Protein AF-A0A3J4MCP0-F1 (afdb_monomer_lite)

Organism: Salmonella enterica (NCBI:txid28901)

pLDDT: mean 71.54, std 6.24, range [55.0, 83.56]

Radius of gyration: 11.49 Å; chains: 1; bounding box: 20×29×25 Å

Foldseek 3Di:
DPLLVVLCVVCVVVCVVPDPLVSVLVSLQVVLVVVPQDPDLQSSLVSRDDDDDSVVSSVSNVVD

Secondary structure (DSSP, 8-state):
--HHHHHHHHSHHHHTTS-HHHHHHHHHHHHHHHTT--S-HHHHHHHS-SSS-HHHHHHHHHT-

Sequence (64 aa):
MPARQVCQNFFRDALAPLHKYRQNALLDATIALINGASLTLTSIGRYLPGTAQVKNKIKRVDRL

Structure (mmCIF, N/CA/C/O backbone):
data_AF-A0A3J4MCP0-F1
#
_entry.id   AF-A0A3J4MCP0-F1
#
loop_
_atom_site.group_PDB
_atom_site.id
_atom_site.type_symbol
_atom_site.label_atom_id
_atom_site.label_alt_id
_atom_site.label_comp_id
_atom_site.label_asym_id
_atom_site.label_entity_id
_atom_site.label_seq_id
_atom_site.pdbx_PDB_ins_code
_atom_site.Cartn_x
_atom_site.Cartn_y
_atom_site.Cartn_z
_atom_site.occupancy
_atom_site.B_iso_or_equiv
_atom_site.auth_seq_id
_atom_site.auth_comp_id
_atom_site.auth_asym_id
_atom_site.auth_atom_id
_atom_site.pdbx_PDB_model_num
ATOM 1 N N . MET A 1 1 ? 1.170 -12.447 10.309 1.00 55.00 1 MET A N 1
ATOM 2 C CA . MET A 1 1 ? 1.450 -12.552 8.858 1.00 55.00 1 MET A CA 1
ATOM 3 C C . MET A 1 1 ? 2.052 -11.239 8.370 1.00 55.00 1 MET A C 1
ATOM 5 O O . MET A 1 1 ? 1.479 -10.201 8.686 1.00 55.00 1 MET A O 1
ATOM 9 N N . PRO A 1 2 ? 3.181 -11.226 7.642 1.00 69.81 2 PRO A N 1
ATOM 10 C CA . PRO A 1 2 ? 3.735 -9.993 7.090 1.00 69.81 2 PRO A CA 1
ATOM 11 C C . PRO A 1 2 ? 2.893 -9.568 5.879 1.00 69.81 2 PRO A C 1
ATOM 13 O O . PRO A 1 2 ? 3.196 -9.930 4.745 1.00 69.81 2 PRO A O 1
ATOM 16 N N . ALA A 1 3 ? 1.826 -8.796 6.117 1.00 65.88 3 ALA A N 1
ATOM 17 C CA . ALA A 1 3 ? 0.917 -8.278 5.082 1.00 65.88 3 ALA A CA 1
ATOM 18 C C . ALA A 1 3 ? 1.672 -7.637 3.901 1.00 65.88 3 ALA A C 1
ATOM 20 O O . ALA A 1 3 ? 1.263 -7.749 2.749 1.00 65.88 3 ALA A O 1
ATOM 21 N N . ARG A 1 4 ? 2.843 -7.056 4.186 1.00 67.12 4 ARG A N 1
ATOM 22 C CA . ARG A 1 4 ? 3.764 -6.501 3.195 1.00 67.12 4 ARG A CA 1
ATOM 23 C C . ARG A 1 4 ? 4.284 -7.522 2.187 1.00 67.12 4 ARG A C 1
ATOM 25 O O . ARG A 1 4 ? 4.273 -7.228 1.001 1.00 67.12 4 ARG A O 1
ATOM 32 N N . GLN A 1 5 ? 4.722 -8.699 2.630 1.00 67.31 5 GLN A N 1
ATOM 33 C CA . GLN A 1 5 ? 5.243 -9.731 1.724 1.00 67.31 5 GLN A CA 1
ATOM 34 C C . GLN A 1 5 ? 4.130 -10.329 0.865 1.00 67.31 5 GLN A C 1
ATOM 36 O O . GLN A 1 5 ? 4.340 -10.570 -0.319 1.00 67.31 5 GLN A O 1
ATOM 41 N N . VAL A 1 6 ? 2.935 -10.506 1.434 1.00 71.00 6 VAL A N 1
ATOM 42 C CA . VAL A 1 6 ? 1.771 -11.003 0.686 1.00 71.00 6 VAL A CA 1
ATOM 43 C C . VAL A 1 6 ? 1.373 -10.008 -0.404 1.00 71.00 6 VAL A C 1
ATOM 45 O O . VAL A 1 6 ? 1.285 -10.393 -1.565 1.00 71.00 6 VAL A O 1
ATOM 48 N N . CYS A 1 7 ? 1.231 -8.721 -0.066 1.00 68.62 7 CYS A N 1
ATOM 49 C CA . CYS A 1 7 ? 0.921 -7.686 -1.054 1.00 68.62 7 CYS A CA 1
ATOM 50 C C . CYS A 1 7 ? 2.029 -7.581 -2.111 1.00 68.62 7 CYS A C 1
ATOM 52 O O . CYS A 1 7 ? 1.747 -7.510 -3.301 1.00 68.62 7 CYS A O 1
ATOM 54 N N . GLN A 1 8 ? 3.296 -7.618 -1.698 1.00 71.12 8 GLN A N 1
ATOM 55 C CA . GLN A 1 8 ? 4.416 -7.509 -2.625 1.00 71.12 8 GLN A CA 1
ATOM 56 C C . GLN A 1 8 ? 4.470 -8.673 -3.617 1.00 71.12 8 GLN A C 1
ATOM 58 O O . GLN A 1 8 ? 4.777 -8.433 -4.776 1.00 71.12 8 GLN A O 1
ATOM 63 N N . ASN A 1 9 ? 4.143 -9.896 -3.195 1.00 71.38 9 ASN A N 1
ATOM 64 C CA . ASN A 1 9 ? 4.110 -11.061 -4.077 1.00 71.38 9 ASN A CA 1
ATOM 65 C C . ASN A 1 9 ? 2.891 -11.050 -5.010 1.00 71.38 9 ASN A C 1
ATOM 67 O O . ASN A 1 9 ? 3.049 -11.320 -6.194 1.00 71.38 9 ASN A O 1
ATOM 71 N N . PHE A 1 10 ? 1.704 -10.692 -4.507 1.00 70.38 10 PHE A N 1
ATOM 72 C CA . PHE A 1 10 ? 0.477 -10.638 -5.314 1.00 70.38 10 PHE A CA 1
ATOM 73 C C . PHE A 1 10 ? 0.491 -9.516 -6.350 1.00 70.38 10 PHE A C 1
ATOM 75 O O . PHE A 1 10 ? 0.087 -9.712 -7.491 1.00 70.38 10 PHE A O 1
ATOM 82 N N . PHE A 1 11 ? 0.961 -8.331 -5.963 1.00 69.00 11 PHE A N 1
ATOM 83 C CA . PHE A 1 11 ? 0.978 -7.180 -6.857 1.00 69.00 11 PHE A CA 1
ATOM 84 C C . PHE A 1 11 ? 2.247 -7.100 -7.705 1.00 69.00 11 PHE A C 1
ATOM 86 O O . PHE A 1 11 ? 2.338 -6.198 -8.528 1.00 69.00 11 PHE A O 1
ATOM 93 N N . ARG A 1 12 ? 3.216 -8.014 -7.549 1.00 69.12 12 ARG A N 1
ATOM 94 C CA . ARG A 1 12 ? 4.510 -7.968 -8.252 1.00 69.12 12 ARG A CA 1
ATOM 95 C C . ARG A 1 12 ? 4.357 -7.851 -9.766 1.00 69.12 12 ARG A C 1
ATOM 97 O O . ARG A 1 12 ? 4.978 -6.980 -10.369 1.00 69.12 12 ARG A O 1
ATOM 104 N N . ASP A 1 13 ? 3.519 -8.697 -10.353 1.00 66.56 13 ASP A N 1
ATOM 105 C CA . ASP A 1 13 ? 3.355 -8.765 -11.806 1.00 66.56 13 ASP A CA 1
ATOM 106 C C . ASP A 1 13 ? 2.447 -7.639 -12.325 1.00 66.56 13 ASP A C 1
ATOM 108 O O . ASP A 1 13 ? 2.697 -7.078 -13.388 1.00 66.56 13 ASP A O 1
ATOM 112 N N . ALA A 1 14 ? 1.458 -7.218 -11.527 1.00 66.06 14 ALA A N 1
ATOM 113 C CA . ALA A 1 14 ? 0.586 -6.082 -11.843 1.00 66.06 14 ALA A CA 1
ATOM 114 C C . ALA A 1 14 ? 1.300 -4.719 -11.722 1.00 66.06 14 ALA A C 1
ATOM 116 O O . ALA A 1 14 ? 0.980 -3.772 -12.437 1.00 66.06 14 ALA A O 1
ATOM 117 N N . LEU A 1 15 ? 2.276 -4.611 -10.816 1.00 64.06 15 LEU A N 1
ATOM 118 C CA . LEU A 1 15 ? 3.066 -3.405 -10.561 1.00 64.06 15 LEU A CA 1
ATOM 119 C C . LEU A 1 15 ? 4.351 -3.345 -11.395 1.00 64.06 15 LEU A C 1
ATOM 121 O O . LEU A 1 15 ? 4.984 -2.292 -11.410 1.00 64.06 15 LEU A O 1
ATOM 125 N N . ALA A 1 16 ? 4.731 -4.416 -12.099 1.00 64.56 16 ALA A N 1
ATOM 126 C CA . ALA A 1 16 ? 5.957 -4.507 -12.895 1.00 64.56 16 ALA A CA 1
ATOM 127 C C . ALA A 1 16 ? 6.231 -3.308 -13.835 1.00 64.56 16 ALA A C 1
ATOM 129 O O . ALA A 1 16 ? 7.386 -2.877 -13.885 1.00 64.56 16 ALA A O 1
ATOM 130 N N . PRO A 1 17 ? 5.238 -2.704 -14.527 1.00 72.69 17 PRO A N 1
ATOM 131 C CA . PRO A 1 17 ? 5.490 -1.533 -15.375 1.00 72.69 17 PRO A CA 1
ATOM 132 C C . PRO A 1 17 ? 5.575 -0.206 -14.599 1.00 72.69 17 PRO A C 1
ATOM 134 O O . PRO A 1 17 ? 5.941 0.824 -15.165 1.00 72.69 17 PRO A O 1
ATOM 137 N N . LEU A 1 18 ? 5.221 -0.183 -13.311 1.00 66.94 18 LEU A N 1
ATOM 138 C CA . LEU A 1 18 ? 5.179 1.039 -12.511 1.00 66.94 18 LEU A CA 1
ATOM 139 C C . LEU A 1 18 ? 6.538 1.350 -11.887 1.00 66.94 18 LEU A C 1
ATOM 141 O O . LEU A 1 18 ? 7.243 0.476 -11.394 1.00 66.94 18 LEU A O 1
ATOM 145 N N . HIS A 1 19 ? 6.886 2.635 -11.840 1.00 74.75 19 HIS A N 1
ATOM 146 C CA . HIS A 1 19 ? 8.111 3.100 -11.197 1.00 74.75 19 HIS A CA 1
ATOM 147 C C . HIS A 1 19 ? 8.166 2.648 -9.726 1.00 74.75 19 HIS A C 1
ATOM 149 O O . HIS A 1 19 ? 7.174 2.757 -9.004 1.00 74.75 19 HIS A O 1
ATOM 155 N N . LYS A 1 20 ? 9.336 2.204 -9.247 1.00 72.06 20 LYS A N 1
ATOM 156 C CA . LYS A 1 20 ? 9.543 1.603 -7.908 1.00 72.06 20 LYS A CA 1
ATOM 157 C C . LYS A 1 20 ? 8.952 2.429 -6.753 1.00 72.06 20 LYS A C 1
ATOM 159 O O . LYS A 1 20 ? 8.466 1.879 -5.768 1.00 72.06 20 LYS A O 1
ATOM 164 N N . TYR A 1 21 ? 8.956 3.756 -6.888 1.00 70.62 21 TYR A N 1
ATOM 165 C CA . TYR A 1 21 ? 8.332 4.670 -5.926 1.00 70.62 21 TYR A CA 1
ATOM 166 C C . TYR A 1 21 ? 6.803 4.515 -5.845 1.00 70.62 21 TYR A C 1
ATOM 168 O O . TYR A 1 21 ? 6.251 4.481 -4.745 1.00 70.62 21 TYR A O 1
ATOM 176 N N . ARG A 1 22 ? 6.133 4.366 -6.996 1.00 69.94 22 ARG A N 1
ATOM 177 C CA . ARG A 1 22 ? 4.684 4.146 -7.085 1.00 69.94 22 ARG A CA 1
ATOM 178 C C . ARG A 1 22 ? 4.289 2.782 -6.536 1.00 69.94 22 ARG A C 1
ATOM 180 O O . ARG A 1 22 ? 3.356 2.699 -5.747 1.00 69.94 22 ARG A O 1
ATOM 187 N N . GLN A 1 23 ? 5.060 1.745 -6.871 1.00 76.12 23 GLN A N 1
ATOM 188 C CA . GLN A 1 23 ? 4.840 0.395 -6.343 1.00 76.12 23 GLN A CA 1
ATOM 189 C C . GLN A 1 23 ? 4.864 0.379 -4.809 1.00 76.12 23 GLN A C 1
ATOM 191 O O . GLN A 1 23 ? 3.942 -0.118 -4.169 1.00 76.12 23 GLN A O 1
ATOM 196 N N . ASN A 1 24 ? 5.895 0.984 -4.209 1.00 76.31 24 ASN A N 1
ATOM 197 C CA . ASN A 1 24 ? 6.046 1.022 -2.755 1.00 76.31 24 ASN A CA 1
ATOM 198 C C . ASN A 1 24 ? 4.902 1.761 -2.062 1.00 76.31 24 ASN A C 1
ATOM 200 O O . ASN A 1 24 ? 4.463 1.349 -0.996 1.00 76.31 24 ASN A O 1
ATOM 204 N N . ALA A 1 25 ? 4.419 2.854 -2.644 1.00 75.12 25 ALA A N 1
ATOM 205 C CA . ALA A 1 25 ? 3.355 3.617 -2.019 1.00 75.12 25 ALA A CA 1
ATOM 206 C C . ALA A 1 25 ? 1.974 2.962 -2.192 1.00 75.12 25 ALA A C 1
ATOM 208 O O . ALA A 1 25 ? 1.151 3.077 -1.288 1.00 75.12 25 ALA A O 1
ATOM 209 N N . LEU A 1 26 ? 1.747 2.223 -3.287 1.00 76.25 26 LEU A N 1
ATOM 210 C CA . LEU A 1 26 ? 0.553 1.391 -3.442 1.00 76.25 26 LEU A CA 1
ATOM 211 C C . LEU A 1 26 ? 0.534 0.276 -2.388 1.00 76.25 26 LEU A C 1
ATOM 213 O O . LEU A 1 26 ? -0.461 0.105 -1.694 1.00 76.25 26 LEU A O 1
ATOM 217 N N . LEU A 1 27 ? 1.670 -0.405 -2.191 1.00 78.69 27 LEU A N 1
ATOM 218 C CA . LEU A 1 27 ? 1.826 -1.412 -1.139 1.00 78.69 27 LEU A CA 1
ATOM 219 C C . LEU A 1 27 ? 1.608 -0.823 0.259 1.00 78.69 27 LEU A C 1
ATOM 221 O O . LEU A 1 27 ? 0.889 -1.415 1.059 1.00 78.69 27 LEU A O 1
ATOM 225 N N . ASP A 1 28 ? 2.184 0.346 0.551 1.00 76.00 28 ASP A N 1
ATOM 226 C CA . ASP A 1 28 ? 1.983 1.029 1.833 1.00 76.00 28 ASP A CA 1
ATOM 227 C C . ASP A 1 28 ? 0.500 1.382 2.062 1.00 76.00 28 ASP A C 1
ATOM 229 O O . ASP A 1 28 ? -0.007 1.216 3.172 1.00 76.00 28 ASP A O 1
ATOM 233 N N . ALA A 1 29 ? -0.215 1.819 1.018 1.00 72.56 29 ALA A N 1
ATOM 234 C CA . ALA A 1 29 ? -1.645 2.111 1.088 1.00 72.56 29 ALA A CA 1
ATOM 235 C C . ALA A 1 29 ? -2.484 0.842 1.320 1.00 72.56 29 ALA A C 1
ATOM 237 O O . ALA A 1 29 ? -3.373 0.846 2.172 1.00 72.56 29 ALA A O 1
ATOM 238 N N . THR A 1 30 ? -2.178 -0.263 0.633 1.00 75.88 30 THR A N 1
ATOM 239 C CA . THR A 1 30 ? -2.863 -1.549 0.835 1.00 75.88 30 THR A CA 1
ATOM 240 C C . THR A 1 30 ? -2.620 -2.105 2.237 1.00 75.88 30 THR A C 1
ATOM 242 O O . THR A 1 30 ? -3.550 -2.585 2.877 1.00 75.88 30 THR A O 1
ATOM 245 N N . ILE A 1 31 ? -1.396 -1.998 2.759 1.00 75.00 31 ILE A N 1
ATOM 246 C CA . ILE A 1 31 ? -1.074 -2.409 4.131 1.00 75.00 31 ILE A CA 1
ATOM 247 C C . ILE A 1 31 ? -1.845 -1.555 5.145 1.00 75.00 31 ILE A C 1
ATOM 249 O O . ILE A 1 31 ? -2.374 -2.098 6.113 1.00 75.00 31 ILE A O 1
ATOM 253 N N . ALA A 1 32 ? -1.945 -0.239 4.932 1.00 72.38 32 ALA A N 1
ATOM 254 C CA . ALA A 1 32 ? -2.743 0.637 5.789 1.00 72.38 32 ALA A CA 1
ATOM 255 C C . ALA A 1 32 ? -4.227 0.220 5.803 1.00 72.38 32 ALA A C 1
ATOM 257 O O . ALA A 1 32 ? -4.821 0.123 6.875 1.00 72.38 32 ALA A O 1
ATOM 258 N N . LEU A 1 33 ? -4.793 -0.101 4.635 1.00 71.25 33 LEU A N 1
ATOM 259 C CA . LEU A 1 33 ? -6.152 -0.636 4.485 1.00 71.25 33 LEU A CA 1
ATOM 260 C C . LEU A 1 33 ? -6.351 -1.969 5.224 1.00 71.25 33 LEU A C 1
ATOM 262 O O . LEU A 1 33 ? -7.308 -2.112 5.979 1.00 71.25 33 LEU A O 1
ATOM 266 N N . ILE A 1 34 ? -5.429 -2.922 5.058 1.00 72.75 34 ILE A N 1
ATOM 267 C CA . ILE A 1 34 ? -5.475 -4.232 5.734 1.00 72.75 34 ILE A CA 1
ATOM 268 C C . ILE A 1 34 ? -5.407 -4.077 7.260 1.00 72.75 34 ILE A C 1
ATOM 270 O O . ILE A 1 34 ? -6.062 -4.820 7.984 1.00 72.75 34 ILE A O 1
ATOM 274 N N . ASN A 1 35 ? -4.659 -3.091 7.758 1.00 68.94 35 ASN A N 1
ATOM 275 C CA . ASN A 1 35 ? -4.554 -2.794 9.189 1.00 68.94 35 ASN A CA 1
ATOM 276 C C . ASN A 1 35 ? -5.780 -2.048 9.760 1.00 68.94 35 ASN A C 1
ATOM 278 O O . ASN A 1 35 ? -5.728 -1.574 10.894 1.00 68.94 35 ASN A O 1
ATOM 282 N N . GLY A 1 36 ? -6.876 -1.934 9.002 1.00 63.50 36 GLY A N 1
ATOM 283 C CA . GLY A 1 36 ? -8.133 -1.348 9.467 1.00 63.50 36 GLY A CA 1
ATOM 284 C C . GLY A 1 36 ? -8.217 0.172 9.326 1.00 63.50 36 GLY A C 1
ATOM 285 O O . GLY A 1 36 ? -9.100 0.791 9.921 1.00 63.50 36 GLY A O 1
ATOM 286 N N . ALA A 1 37 ? -7.326 0.805 8.551 1.00 63.00 37 ALA A N 1
ATOM 287 C CA . ALA A 1 37 ? -7.455 2.229 8.270 1.00 63.00 37 ALA A CA 1
ATOM 288 C C . ALA A 1 37 ? -8.685 2.484 7.386 1.00 63.00 37 ALA A C 1
ATOM 290 O O . ALA A 1 37 ? -8.790 1.981 6.268 1.00 63.00 37 ALA A O 1
ATOM 291 N N . SER A 1 38 ? -9.607 3.313 7.877 1.00 57.69 38 SER A N 1
ATOM 292 C CA . SER A 1 38 ? -10.721 3.821 7.076 1.00 57.69 38 SER A CA 1
ATOM 293 C C . SER A 1 38 ? -10.186 4.709 5.943 1.00 57.69 38 SER A C 1
ATOM 295 O O . SER A 1 38 ? -9.227 5.457 6.153 1.00 57.69 38 SER A O 1
ATOM 297 N N . LEU A 1 39 ? -10.785 4.621 4.750 1.00 58.94 39 LEU A N 1
ATOM 298 C CA . LEU A 1 39 ? -10.312 5.183 3.473 1.00 58.94 39 LEU A CA 1
ATOM 299 C C . LEU A 1 39 ? -10.432 6.722 3.393 1.00 58.94 39 LEU A C 1
ATOM 301 O O . LEU A 1 39 ? -10.961 7.274 2.435 1.00 58.94 39 LEU A O 1
ATO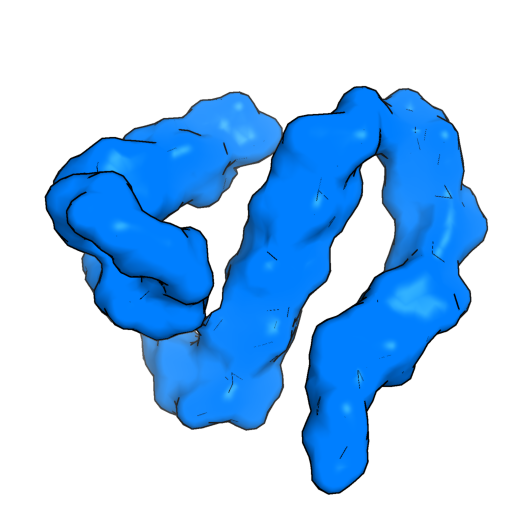M 305 N N . THR A 1 40 ? -9.966 7.446 4.408 1.00 68.69 40 THR A N 1
ATOM 306 C CA . THR A 1 40 ? -9.775 8.894 4.320 1.00 68.69 40 THR A CA 1
ATOM 307 C C . THR A 1 40 ? -8.298 9.185 4.104 1.00 68.69 40 THR A C 1
ATOM 309 O O . THR A 1 40 ? -7.430 8.569 4.730 1.00 68.69 40 THR A O 1
ATOM 312 N N . LEU A 1 41 ? -8.001 10.139 3.217 1.00 63.09 41 LEU A N 1
ATOM 313 C CA . LEU A 1 41 ? -6.636 10.528 2.837 1.00 63.09 41 LEU A CA 1
ATOM 314 C C . LEU A 1 41 ? -5.756 10.778 4.078 1.00 63.09 41 LEU A C 1
ATOM 316 O O . LEU A 1 41 ? -4.595 10.374 4.141 1.00 63.09 41 LEU A O 1
ATOM 320 N N . THR A 1 42 ? -6.354 11.366 5.117 1.00 68.44 42 THR A N 1
ATOM 321 C CA . THR A 1 42 ? -5.726 11.636 6.412 1.00 68.44 42 THR A CA 1
ATOM 322 C C . THR A 1 42 ? -5.394 10.369 7.198 1.00 68.44 42 THR A C 1
ATOM 324 O O . THR A 1 42 ? -4.317 10.284 7.784 1.00 68.44 42 THR A O 1
ATOM 327 N N . SER A 1 43 ? -6.289 9.381 7.220 1.00 65.50 43 SER A N 1
ATOM 328 C CA . SER A 1 43 ? -6.052 8.099 7.892 1.00 65.50 43 SER A CA 1
ATOM 329 C C . SER A 1 43 ? -4.927 7.332 7.212 1.00 65.50 43 SER A C 1
ATOM 331 O O . SER A 1 43 ? -4.001 6.902 7.894 1.00 65.50 43 SER A O 1
ATOM 333 N N . ILE A 1 44 ? -4.915 7.281 5.877 1.00 71.69 44 ILE A N 1
ATOM 334 C CA . ILE A 1 44 ? -3.834 6.651 5.107 1.00 71.69 44 ILE A CA 1
ATOM 335 C C . ILE A 1 44 ? -2.483 7.299 5.451 1.00 71.69 44 ILE A C 1
ATOM 337 O O . ILE A 1 44 ? -1.525 6.610 5.800 1.00 71.69 44 ILE A O 1
ATOM 341 N N . GLY A 1 45 ? -2.410 8.633 5.468 1.00 70.44 45 GLY A N 1
ATOM 342 C CA . GLY A 1 45 ? -1.183 9.349 5.820 1.00 70.44 45 GLY A CA 1
ATOM 343 C C . GLY A 1 45 ? -0.666 9.109 7.246 1.00 70.44 45 GLY A C 1
ATOM 344 O O . GLY A 1 45 ? 0.537 9.241 7.473 1.00 70.44 45 GLY A O 1
ATOM 345 N N . ARG A 1 46 ? -1.532 8.754 8.209 1.00 73.44 46 ARG A N 1
ATOM 346 C CA . ARG A 1 46 ? -1.123 8.422 9.590 1.00 73.44 46 ARG A CA 1
ATOM 347 C C . ARG A 1 46 ? -0.520 7.024 9.701 1.00 73.44 46 ARG A C 1
ATOM 349 O O . ARG A 1 46 ? 0.434 6.850 10.452 1.00 73.44 46 ARG A O 1
ATOM 356 N N . TYR A 1 47 ? -1.048 6.064 8.943 1.00 72.88 47 TYR A N 1
ATOM 357 C CA . TYR A 1 47 ? -0.582 4.674 8.952 1.00 72.88 47 TYR A CA 1
ATOM 358 C C . TYR A 1 47 ? 0.574 4.406 7.980 1.00 72.88 47 TYR A C 1
ATOM 360 O O . TYR A 1 47 ? 1.176 3.335 8.034 1.00 72.88 47 TYR A O 1
ATOM 368 N N . LEU A 1 48 ? 0.939 5.372 7.125 1.00 72.94 48 LEU A N 1
ATOM 369 C CA . LEU A 1 48 ? 2.139 5.253 6.298 1.00 72.94 48 LEU A CA 1
ATOM 370 C C . LEU A 1 48 ? 3.414 5.232 7.169 1.00 72.94 48 LEU A C 1
ATOM 372 O O . LEU A 1 48 ? 3.623 6.151 7.977 1.00 72.94 48 LEU A O 1
ATOM 376 N N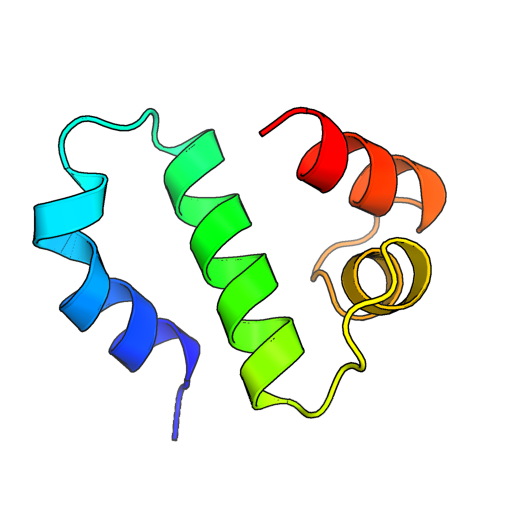 . PRO A 1 49 ? 4.317 4.254 6.972 1.00 71.81 49 PRO A N 1
ATOM 377 C CA . PRO A 1 49 ? 5.578 4.185 7.701 1.00 71.81 49 PRO A CA 1
ATOM 378 C C . PRO A 1 49 ? 6.516 5.350 7.339 1.00 71.81 49 PRO A C 1
ATOM 380 O O . PRO A 1 49 ? 6.465 5.914 6.243 1.00 71.81 49 PRO A O 1
ATOM 383 N N . GLY A 1 50 ? 7.389 5.724 8.279 1.00 78.50 50 GLY A N 1
ATOM 384 C CA . GLY A 1 50 ? 8.430 6.744 8.097 1.00 78.50 50 GLY A CA 1
ATOM 385 C C . GLY A 1 50 ? 8.309 7.949 9.035 1.00 78.50 50 GLY A C 1
ATOM 386 O O . GLY A 1 50 ? 7.277 8.170 9.665 1.00 78.50 50 GLY A O 1
ATOM 387 N N . THR A 1 51 ? 9.373 8.749 9.109 1.00 79.56 51 THR A N 1
ATOM 388 C CA . THR A 1 51 ? 9.502 9.907 10.017 1.00 79.56 51 THR A CA 1
ATOM 389 C C . THR A 1 51 ? 8.901 11.204 9.465 1.00 79.56 51 THR A C 1
ATOM 391 O O . THR A 1 51 ? 8.829 12.207 10.169 1.00 79.56 51 THR A O 1
ATOM 394 N N . ALA A 1 52 ? 8.456 11.209 8.204 1.00 82.81 52 ALA A N 1
ATOM 395 C CA . ALA A 1 52 ? 7.881 12.391 7.571 1.00 82.81 52 ALA A CA 1
ATOM 396 C C . ALA A 1 52 ? 6.583 12.849 8.262 1.00 82.81 52 ALA A C 1
ATOM 398 O O . ALA A 1 52 ? 5.784 12.034 8.727 1.00 82.81 52 ALA A O 1
ATOM 399 N N . GLN A 1 53 ? 6.329 14.162 8.257 1.00 83.50 53 GLN A N 1
ATOM 400 C CA . GLN A 1 53 ? 5.061 14.715 8.740 1.00 83.50 53 GLN A CA 1
ATOM 401 C C . GLN A 1 53 ? 3.871 14.079 8.012 1.00 83.50 53 GLN A C 1
ATOM 403 O O . GLN A 1 53 ? 3.930 13.854 6.799 1.00 83.50 53 GLN A O 1
ATOM 408 N N . VAL A 1 54 ? 2.762 13.875 8.731 1.00 81.25 54 VAL A N 1
ATOM 409 C CA . VAL A 1 54 ? 1.523 13.284 8.191 1.00 81.25 54 VAL A CA 1
ATOM 410 C C . VAL A 1 54 ? 1.093 13.990 6.902 1.00 81.25 54 VAL A C 1
ATOM 412 O O . VAL A 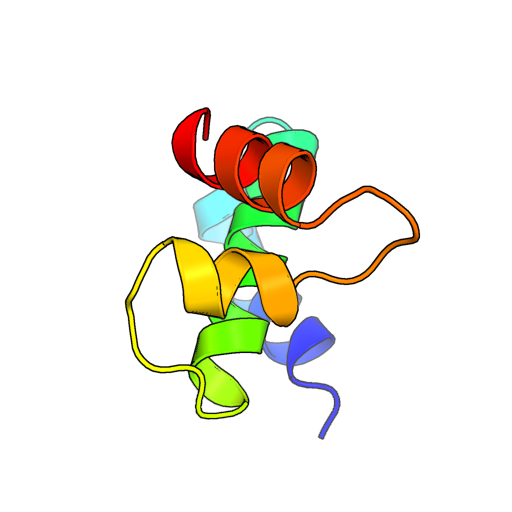1 54 ? 0.836 13.326 5.907 1.00 81.25 54 VAL A O 1
ATOM 415 N N . LYS A 1 55 ? 1.153 15.330 6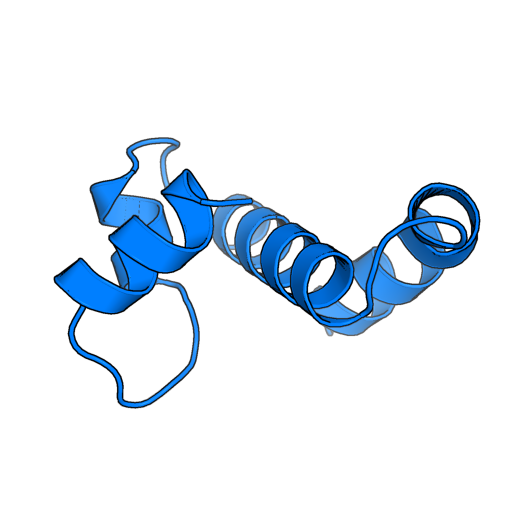.845 1.00 83.56 55 LYS A N 1
ATOM 416 C CA . LYS A 1 55 ? 0.866 16.111 5.625 1.00 83.56 55 LYS A CA 1
ATOM 417 C C . LYS A 1 55 ? 1.695 15.668 4.413 1.00 83.56 55 LYS A C 1
ATOM 419 O O . LYS A 1 55 ? 1.175 15.592 3.307 1.00 83.56 55 LYS A O 1
ATOM 424 N N . ASN A 1 56 ? 2.981 15.383 4.600 1.00 82.75 56 ASN A N 1
ATOM 425 C CA . ASN A 1 56 ? 3.869 14.983 3.506 1.00 82.75 56 ASN A CA 1
ATOM 426 C C . ASN A 1 56 ? 3.620 13.531 3.083 1.00 82.75 56 ASN A C 1
ATOM 428 O O . ASN A 1 56 ? 3.718 13.221 1.899 1.00 82.75 56 ASN A O 1
ATOM 432 N N . LYS A 1 57 ? 3.231 12.665 4.026 1.00 81.31 57 LYS A N 1
ATOM 433 C CA . LYS A 1 57 ? 2.775 11.299 3.735 1.00 81.31 57 LYS A CA 1
ATOM 434 C C . LYS A 1 57 ? 1.469 11.304 2.933 1.00 81.31 57 LYS A C 1
ATOM 436 O O . LYS A 1 57 ? 1.373 10.586 1.948 1.00 81.31 57 LYS A O 1
ATOM 441 N N . ILE A 1 58 ? 0.523 12.175 3.290 1.00 79.00 58 ILE A N 1
ATOM 442 C CA . ILE A 1 58 ? -0.727 12.396 2.543 1.00 79.00 58 ILE A CA 1
ATOM 443 C C . ILE A 1 58 ? -0.421 12.873 1.120 1.00 79.00 58 ILE A C 1
ATOM 445 O O . ILE A 1 58 ? -0.847 12.240 0.162 1.00 79.00 58 ILE A O 1
ATOM 449 N N . LYS A 1 59 ? 0.383 13.937 0.968 1.00 80.88 59 LYS A N 1
ATOM 450 C CA . LYS A 1 59 ? 0.791 14.457 -0.351 1.00 80.88 59 LYS A CA 1
ATOM 451 C C . LYS A 1 59 ? 1.474 13.402 -1.216 1.00 80.88 59 LYS A C 1
ATOM 453 O O . LYS A 1 59 ? 1.353 13.434 -2.430 1.00 80.88 59 LYS A O 1
ATOM 458 N N . ARG A 1 60 ? 2.242 12.499 -0.607 1.00 77.00 60 ARG A N 1
ATOM 459 C CA . ARG A 1 60 ? 2.903 11.405 -1.320 1.00 77.00 60 ARG A CA 1
ATOM 460 C C . ARG A 1 60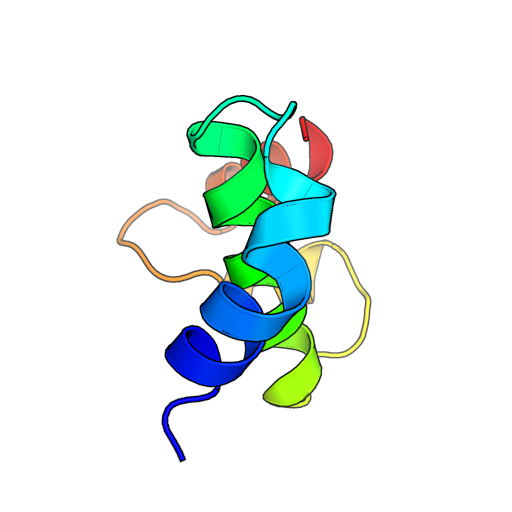 ? 1.893 10.410 -1.889 1.00 77.00 60 ARG A C 1
ATOM 462 O O . ARG A 1 60 ? 2.134 9.944 -2.989 1.00 77.00 60 ARG A O 1
ATOM 469 N N . VAL A 1 61 ? 0.821 10.095 -1.161 1.00 71.88 61 VAL A N 1
ATOM 470 C CA . VAL A 1 61 ? -0.251 9.200 -1.634 1.00 71.88 61 VAL A CA 1
ATOM 471 C C . VAL A 1 61 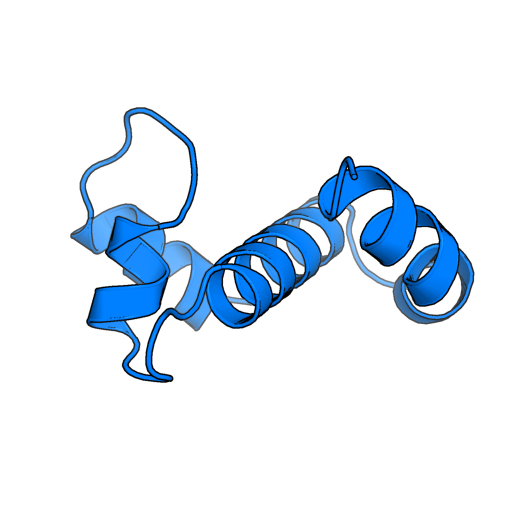? -1.110 9.877 -2.701 1.00 71.88 61 VAL A C 1
ATOM 473 O O . VAL A 1 61 ? -1.446 9.249 -3.691 1.00 71.88 61 VAL A O 1
ATOM 476 N N . ASP A 1 62 ? -1.405 11.164 -2.525 1.00 71.38 62 ASP A N 1
ATOM 477 C CA . ASP A 1 62 ? -2.147 11.992 -3.487 1.00 71.38 62 ASP A CA 1
ATOM 478 C C . ASP A 1 62 ? -1.434 12.134 -4.846 1.00 71.38 62 ASP A C 1
ATOM 480 O O . ASP A 1 62 ? -2.067 12.191 -5.891 1.00 71.38 62 ASP A O 1
ATOM 484 N N . ARG A 1 63 ? -0.096 12.153 -4.841 1.00 70.31 63 ARG A N 1
ATOM 485 C CA . ARG A 1 63 ? 0.740 12.308 -6.044 1.00 70.31 63 ARG A CA 1
ATOM 486 C C . ARG A 1 63 ? 1.040 10.998 -6.785 1.00 70.31 63 ARG A C 1
ATOM 488 O O . ARG A 1 63 ? 1.900 11.014 -7.672 1.00 70.31 63 ARG A O 1
ATOM 495 N N . LEU A 1 64 ? 0.446 9.873 -6.375 1.00 61.62 64 LEU A N 1
ATOM 496 C CA . LEU A 1 64 ? 0.731 8.563 -6.971 1.00 61.62 64 LEU A CA 1
ATOM 497 C C . LEU A 1 64 ? 0.178 8.412 -8.379 1.00 61.62 64 LEU A C 1
ATOM 499 O O . LEU A 1 64 ? -1.013 8.704 -8.584 1.00 61.62 64 LEU A O 1
#